Protein AF-A0A2W5DEP8-F1 (afdb_monomer)

Solvent-accessible surface area (backbone atoms only — not comparable to full-atom values): 8558 Å² total; per-residue (Å²): 130,89,55,65,70,59,55,52,52,52,49,51,56,48,50,55,53,56,70,47,44,62,58,52,50,53,51,51,52,51,54,52,49,52,53,52,49,53,52,49,51,51,51,52,54,52,50,54,52,50,49,52,52,50,50,52,53,47,48,67,69,66,50,70,84,69,75,66,82,66,76,72,67,74,91,69,75,74,90,50,30,68,60,49,51,51,44,38,60,70,50,71,48,54,51,48,58,49,10,53,69,43,75,49,48,28,69,53,44,52,42,26,51,73,63,46,80,77,60,74,89,42,50,64,40,49,57,52,58,70,71,55,50,51,69,57,50,50,54,50,43,48,54,54,53,61,76,73,107

Radius of gyration: 30.09 Å; Cα contacts (8 Å, |Δi|>4): 70; chains: 1; bounding box: 69×33×83 Å

Foldseek 3Di:
DDDVVVVVVVVVVVVVCVVCVVVVVVVVVVVVVVVVVVVVVVVVVVVVVVVVVVVVVVCVVPVPPPPPPDDPPLVPQDDDLVLLVVLCVQLVHQLQLLQLQLVHGSVVNVVSNVPDDDDPSSSVSSVVSSPDHNVRSVVSSVVSVVVVD

Structure (mmCIF, N/CA/C/O backbone):
data_AF-A0A2W5DEP8-F1
#
_entry.id   AF-A0A2W5DEP8-F1
#
loop_
_atom_site.group_PDB
_atom_site.id
_atom_site.type_symbol
_atom_site.label_atom_id
_atom_site.label_alt_id
_atom_site.label_comp_id
_atom_site.label_asym_id
_atom_site.label_entity_id
_atom_site.label_seq_id
_atom_site.pdbx_PDB_ins_code
_atom_site.Cartn_x
_atom_site.Cartn_y
_atom_site.Cartn_z
_atom_site.occupancy
_atom_site.B_iso_or_equiv
_atom_site.auth_seq_id
_atom_site.auth_comp_id
_atom_site.auth_asym_id
_atom_site.auth_atom_id
_atom_site.pdbx_PDB_model_num
ATOM 1 N N . MET A 1 1 ? -47.969 2.157 47.295 1.00 55.19 1 MET A N 1
ATOM 2 C CA . MET A 1 1 ? -47.282 0.934 47.767 1.00 55.19 1 MET A CA 1
ATOM 3 C C . MET A 1 1 ? -46.241 0.542 46.732 1.00 55.19 1 MET A C 1
ATOM 5 O O . MET A 1 1 ? -46.573 0.533 45.552 1.00 55.19 1 MET A O 1
ATOM 9 N N . ALA A 1 2 ? -44.986 0.326 47.132 1.00 63.91 2 ALA A N 1
ATOM 10 C CA . ALA A 1 2 ? -43.922 -0.035 46.195 1.00 63.91 2 ALA A CA 1
ATOM 11 C C . ALA A 1 2 ? -44.242 -1.390 45.543 1.00 63.91 2 ALA A C 1
ATOM 13 O O . ALA A 1 2 ? -44.465 -2.380 46.235 1.00 63.91 2 ALA A O 1
ATOM 14 N N . ASN A 1 3 ? -44.309 -1.420 44.213 1.00 87.69 3 ASN A N 1
ATOM 15 C CA . ASN A 1 3 ? -44.611 -2.630 43.461 1.00 87.69 3 ASN A CA 1
ATOM 16 C C . ASN A 1 3 ? -43.336 -3.498 43.406 1.00 87.69 3 ASN A C 1
ATOM 18 O O . ASN A 1 3 ? -42.296 -3.073 42.892 1.00 87.69 3 ASN A O 1
ATOM 22 N N . LEU A 1 4 ? -43.389 -4.698 43.988 1.00 90.00 4 LEU A N 1
ATOM 23 C CA . LEU A 1 4 ? -42.239 -5.600 44.137 1.00 90.00 4 LEU A CA 1
ATOM 24 C C . LEU A 1 4 ? -41.556 -5.885 42.788 1.00 90.00 4 LEU A C 1
ATOM 26 O O . LEU A 1 4 ? -40.331 -5.898 42.692 1.00 90.00 4 LEU A O 1
ATOM 30 N N . ALA A 1 5 ? -42.350 -6.018 41.722 1.00 91.38 5 ALA A N 1
ATOM 31 C CA . ALA A 1 5 ? -41.849 -6.246 40.372 1.00 91.38 5 ALA A CA 1
ATOM 32 C C . ALA A 1 5 ? -40.971 -5.088 39.866 1.00 91.38 5 ALA A C 1
ATOM 34 O O . ALA A 1 5 ? -39.964 -5.321 39.198 1.00 91.38 5 ALA A O 1
ATOM 35 N N . THR A 1 6 ? -41.317 -3.837 40.190 1.00 93.19 6 THR A N 1
ATOM 36 C CA . THR A 1 6 ? -40.486 -2.672 39.838 1.00 93.19 6 THR A CA 1
ATOM 37 C C . THR A 1 6 ? -39.190 -2.619 40.638 1.00 93.19 6 THR A C 1
ATOM 39 O O . THR A 1 6 ? -38.143 -2.353 40.051 1.00 93.19 6 THR A O 1
ATOM 42 N N . ALA A 1 7 ? -39.228 -2.933 41.937 1.00 92.69 7 ALA A N 1
ATOM 43 C CA . ALA A 1 7 ? -38.023 -2.979 42.763 1.00 92.69 7 ALA A CA 1
ATOM 44 C C . ALA A 1 7 ? -37.049 -4.057 42.256 1.00 92.69 7 ALA A C 1
ATOM 46 O O . ALA A 1 7 ? -35.873 -3.777 42.029 1.00 92.69 7 ALA A O 1
ATOM 47 N N . LEU A 1 8 ? -37.555 -5.253 41.948 1.00 95.06 8 LEU A N 1
ATOM 48 C CA . LEU A 1 8 ? -36.739 -6.368 41.469 1.00 95.06 8 LEU A CA 1
ATOM 49 C C . LEU A 1 8 ? -36.115 -6.082 40.091 1.00 95.06 8 LEU A C 1
ATOM 51 O O . LEU A 1 8 ? -34.921 -6.296 39.894 1.00 95.06 8 LEU A O 1
ATOM 55 N N . LYS A 1 9 ? -36.879 -5.496 39.156 1.00 95.69 9 LYS A N 1
ATOM 56 C CA . LYS A 1 9 ? -36.348 -5.033 37.859 1.00 95.69 9 LYS A CA 1
ATOM 57 C C . LYS A 1 9 ? -35.270 -3.957 38.020 1.00 95.69 9 LYS A C 1
ATOM 59 O O . LYS A 1 9 ? -34.264 -4.001 37.313 1.00 95.69 9 LYS A O 1
ATOM 64 N N . SER A 1 10 ? -35.461 -3.003 38.936 1.00 95.56 10 SER A N 1
ATOM 65 C CA . SER A 1 10 ? -34.458 -1.961 39.193 1.00 95.56 10 SER A CA 1
ATOM 66 C C . SER A 1 10 ? -33.156 -2.535 39.745 1.00 95.56 10 SER A C 1
ATOM 68 O O . SER A 1 10 ? -32.078 -2.089 39.350 1.00 95.56 10 SER A O 1
ATOM 70 N N . GLU A 1 11 ? -33.253 -3.570 40.578 1.00 95.94 11 GLU A N 1
ATOM 71 C CA . GLU A 1 11 ? -32.104 -4.216 41.194 1.00 95.94 11 GLU A CA 1
ATOM 72 C C . GLU A 1 11 ? -31.333 -5.081 40.1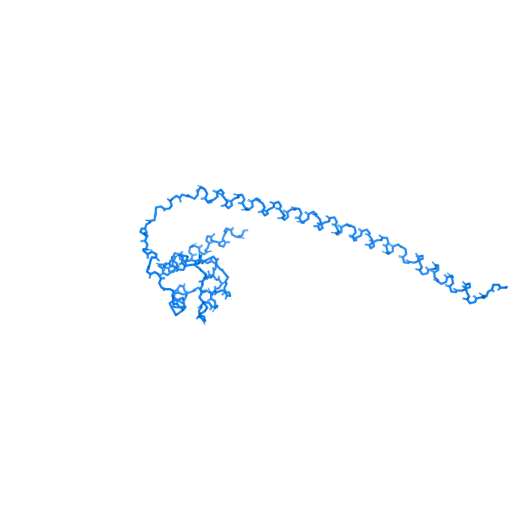91 1.00 95.94 11 GLU A C 1
ATOM 74 O O . GLU A 1 11 ? -30.112 -4.960 40.090 1.00 95.94 11 GLU A O 1
ATOM 79 N N . ILE A 1 12 ? -32.036 -5.836 39.338 1.00 96.12 12 ILE A N 1
ATOM 80 C CA . ILE A 1 12 ? -31.431 -6.545 38.197 1.00 96.12 12 ILE A CA 1
ATOM 81 C C . ILE A 1 12 ? -30.680 -5.559 37.292 1.00 96.12 12 ILE A C 1
ATOM 83 O O . ILE A 1 12 ? -29.522 -5.787 36.944 1.00 96.12 12 ILE A O 1
ATOM 87 N N . ALA A 1 13 ? -31.296 -4.422 36.950 1.00 95.75 13 ALA A N 1
ATOM 88 C CA . ALA A 1 13 ? -30.654 -3.401 36.125 1.00 95.75 13 ALA A CA 1
ATOM 89 C C . ALA A 1 13 ? -29.458 -2.730 36.824 1.00 95.75 13 ALA A C 1
ATOM 91 O O . ALA A 1 13 ? -28.530 -2.259 36.162 1.00 95.75 13 ALA A O 1
ATOM 92 N N . ARG A 1 14 ? -29.471 -2.628 38.157 1.00 96.88 14 ARG A N 1
ATOM 93 C CA . ARG A 1 14 ? -28.350 -2.099 38.943 1.00 96.88 14 ARG A CA 1
ATOM 94 C C . ARG A 1 14 ? -27.171 -3.069 38.928 1.00 96.88 14 ARG A C 1
ATOM 96 O O . ARG A 1 14 ? -26.058 -2.630 38.648 1.00 96.88 14 ARG A O 1
ATOM 103 N N . ILE A 1 15 ? -27.421 -4.354 39.176 1.00 96.25 15 ILE A N 1
ATOM 104 C CA . ILE A 1 15 ? -26.398 -5.408 39.164 1.00 96.25 15 ILE A CA 1
ATOM 105 C C . ILE A 1 15 ? -25.809 -5.547 37.760 1.00 96.25 15 ILE A C 1
ATOM 107 O O . ILE A 1 15 ? -24.602 -5.417 37.609 1.00 96.25 15 ILE A O 1
ATOM 111 N N . ALA A 1 16 ? -26.638 -5.653 36.716 1.00 95.56 16 ALA A N 1
ATOM 112 C CA . ALA A 1 16 ? -26.157 -5.738 35.335 1.00 95.56 16 ALA A CA 1
ATOM 113 C C . ALA A 1 16 ? -25.259 -4.547 34.947 1.00 95.56 16 ALA A C 1
ATOM 115 O O . ALA A 1 16 ? -24.212 -4.719 34.329 1.00 95.56 16 ALA A O 1
ATOM 116 N N . ARG A 1 17 ? -25.620 -3.321 35.356 1.00 95.12 17 ARG A N 1
ATOM 117 C CA . ARG A 1 17 ? -24.775 -2.134 35.131 1.00 95.12 17 ARG A CA 1
ATOM 118 C C . ARG A 1 17 ? -23.481 -2.150 35.942 1.00 95.12 17 ARG A C 1
ATOM 120 O O . ARG A 1 17 ? -22.514 -1.528 35.510 1.00 95.12 17 ARG A O 1
ATOM 127 N N . LYS A 1 18 ? -23.480 -2.782 37.117 1.00 95.75 18 LYS A N 1
ATOM 128 C CA . LYS A 1 18 ? -22.297 -2.910 37.970 1.00 95.75 18 LYS A CA 1
ATOM 129 C C . LYS A 1 18 ? -21.304 -3.898 37.360 1.00 95.75 18 LYS A C 1
ATOM 131 O O . LYS A 1 18 ? -20.154 -3.517 37.196 1.00 95.75 18 LYS A O 1
ATOM 136 N N . GLU A 1 19 ? -21.768 -5.079 36.958 1.00 93.88 19 GLU A N 1
ATOM 137 C CA . GLU A 1 19 ? -20.928 -6.112 36.335 1.00 93.88 19 GLU A CA 1
ATOM 138 C C . GLU A 1 19 ? -20.287 -5.611 35.031 1.00 93.88 19 GLU A C 1
ATOM 140 O O . GLU A 1 19 ? -19.090 -5.758 34.817 1.00 93.88 19 GLU A O 1
ATOM 145 N N . LEU A 1 20 ? -21.050 -4.906 34.188 1.00 96.00 20 LEU A N 1
ATOM 146 C CA . LEU A 1 20 ? -20.542 -4.414 32.902 1.00 96.00 20 LEU A CA 1
ATOM 147 C C . LEU A 1 20 ? -19.635 -3.174 33.019 1.00 96.00 20 LEU A C 1
ATOM 149 O O . LEU A 1 20 ? -19.039 -2.751 32.026 1.00 96.00 20 LEU A O 1
ATOM 153 N N . ARG A 1 21 ? -19.551 -2.525 34.189 1.00 95.94 21 ARG A N 1
ATOM 154 C CA . ARG A 1 21 ? -18.882 -1.219 34.326 1.00 95.94 21 ARG A CA 1
ATOM 155 C C . ARG A 1 21 ? -17.396 -1.297 33.977 1.00 95.94 21 ARG A C 1
ATOM 157 O O . ARG A 1 21 ? -16.920 -0.439 33.228 1.00 95.94 21 ARG A O 1
ATOM 164 N N . ASP A 1 22 ? -16.699 -2.301 34.492 1.00 93.56 22 ASP A N 1
ATOM 165 C CA . ASP A 1 22 ? -15.251 -2.439 34.316 1.00 93.56 22 ASP A CA 1
ATOM 166 C C . ASP A 1 22 ? -14.907 -2.890 32.891 1.00 93.56 22 ASP A C 1
ATOM 168 O O . ASP A 1 22 ? -13.990 -2.344 32.269 1.00 93.56 22 ASP A O 1
ATOM 172 N N . GLU A 1 23 ? -15.716 -3.780 32.309 1.00 93.06 23 GLU A N 1
ATOM 173 C CA . GLU A 1 23 ? -15.599 -4.181 30.904 1.00 93.06 23 GLU A CA 1
ATOM 174 C C . GLU A 1 23 ? -15.803 -2.992 29.955 1.00 93.06 23 GLU A C 1
ATOM 176 O O . GLU A 1 23 ? -14.982 -2.752 29.067 1.00 93.06 23 GLU A O 1
ATOM 181 N N . PHE A 1 24 ? -16.841 -2.173 30.171 1.00 96.00 24 PHE A N 1
ATOM 182 C CA . PHE A 1 24 ? -17.058 -0.960 29.377 1.00 96.00 24 PHE A CA 1
ATOM 183 C C . PHE A 1 24 ? -15.955 0.081 29.577 1.00 96.00 24 PHE A C 1
ATOM 185 O O . PHE A 1 24 ? -15.630 0.807 28.634 1.00 96.00 24 PHE A O 1
ATOM 192 N N . ALA A 1 25 ? -15.388 0.197 30.780 1.00 95.56 25 ALA A N 1
ATOM 193 C CA . ALA A 1 25 ? -14.265 1.094 31.036 1.00 95.56 25 ALA A CA 1
ATOM 194 C C . ALA A 1 25 ? -13.013 0.648 30.263 1.00 95.56 25 ALA A C 1
ATOM 196 O O . ALA A 1 25 ? -12.389 1.468 29.583 1.00 95.56 25 ALA A O 1
ATOM 197 N N . SER A 1 26 ? -12.700 -0.651 30.294 1.00 95.81 26 SER A N 1
ATOM 198 C CA . SER A 1 26 ? -11.616 -1.254 29.513 1.00 95.81 26 SER A CA 1
ATOM 199 C C . SER A 1 26 ? -11.832 -1.058 28.009 1.00 95.81 26 SER A C 1
ATOM 201 O O . SER A 1 26 ? -10.961 -0.530 27.314 1.00 95.81 26 SER A O 1
ATOM 203 N N . LEU A 1 27 ? -13.037 -1.353 27.512 1.00 96.81 27 LEU A N 1
ATOM 204 C CA . LEU A 1 27 ? -13.387 -1.175 26.104 1.00 96.81 27 LEU A CA 1
ATOM 205 C C . LEU A 1 27 ? -13.253 0.287 25.663 1.00 96.81 27 LEU A C 1
ATOM 207 O O . LEU A 1 27 ? -12.677 0.566 24.612 1.00 96.81 27 LEU A O 1
ATOM 211 N N . ARG A 1 28 ? -13.738 1.240 26.470 1.00 96.88 28 ARG A N 1
ATOM 212 C CA . ARG A 1 28 ? -13.582 2.675 26.184 1.00 96.88 28 ARG A CA 1
ATOM 213 C C . ARG A 1 28 ? -12.115 3.073 26.103 1.00 96.88 28 ARG A C 1
ATOM 215 O O . ARG A 1 28 ? -11.757 3.780 25.164 1.00 96.88 28 ARG A O 1
ATOM 222 N N . LYS A 1 29 ? -11.276 2.597 27.029 1.00 96.75 29 LYS A N 1
ATOM 223 C CA . LYS A 1 29 ? -9.829 2.856 27.021 1.00 96.75 29 LYS A CA 1
ATOM 224 C C . LYS A 1 29 ? -9.188 2.347 25.728 1.00 96.75 29 LYS A C 1
ATOM 226 O O . LYS A 1 29 ? -8.489 3.108 25.056 1.00 96.75 29 LYS A O 1
ATOM 231 N N . THR A 1 30 ? -9.499 1.118 25.327 1.00 97.00 30 THR A N 1
ATOM 232 C CA . THR A 1 30 ? -9.020 0.522 24.072 1.00 97.00 30 THR A CA 1
ATOM 233 C C . THR A 1 30 ? -9.475 1.320 22.851 1.00 97.00 30 THR A C 1
ATOM 235 O O . THR A 1 30 ? -8.658 1.682 22.009 1.00 97.00 30 THR A O 1
ATOM 238 N N . VAL A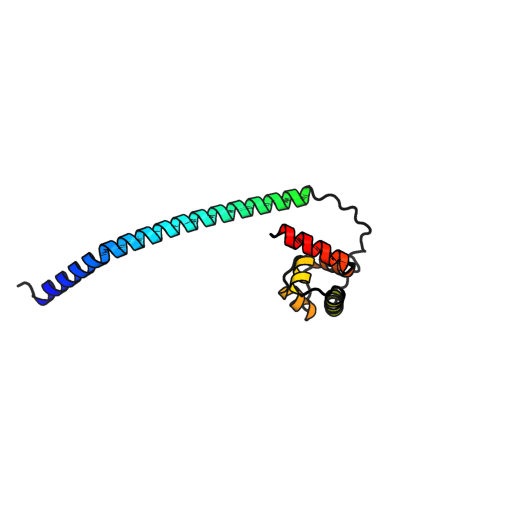 1 31 ? -10.755 1.703 22.783 1.00 97.69 31 VAL A N 1
ATOM 239 C CA . VAL A 1 31 ? -11.287 2.532 21.687 1.00 97.69 31 VAL A CA 1
ATOM 240 C C . VAL A 1 31 ? -10.598 3.895 21.626 1.00 97.69 31 VAL A C 1
ATOM 242 O O . VAL A 1 31 ? -10.282 4.371 20.534 1.00 97.69 31 VAL A O 1
ATOM 245 N N . THR A 1 32 ? -10.341 4.538 22.769 1.00 96.94 32 THR A N 1
ATOM 246 C CA . THR A 1 32 ? -9.600 5.807 22.790 1.00 96.94 32 THR A CA 1
ATOM 247 C C . THR A 1 32 ? -8.158 5.639 22.318 1.00 96.94 32 THR A C 1
ATOM 249 O O . THR A 1 32 ? -7.717 6.452 21.508 1.00 96.94 32 THR A O 1
ATOM 252 N N . GLY A 1 33 ? -7.474 4.562 22.721 1.00 97.44 33 GLY A N 1
ATOM 253 C CA . GLY A 1 33 ? -6.125 4.230 22.249 1.00 97.44 33 GLY A CA 1
ATOM 254 C C . GLY A 1 33 ? -6.082 3.987 20.739 1.00 97.44 33 GLY A C 1
ATOM 255 O O . GLY A 1 33 ? -5.318 4.620 20.018 1.00 97.44 33 GLY A O 1
ATOM 256 N N . HIS A 1 34 ? -7.006 3.184 20.211 1.00 97.31 34 HIS A N 1
ATOM 257 C CA . HIS A 1 34 ? -7.104 2.972 18.766 1.00 97.31 34 HIS A CA 1
ATOM 258 C C . HIS A 1 34 ? -7.375 4.268 18.000 1.00 97.31 34 HIS A C 1
ATOM 260 O O . HIS A 1 34 ? -6.802 4.489 16.936 1.00 97.31 34 HIS A O 1
ATOM 266 N N . ARG A 1 35 ? -8.216 5.167 18.528 1.00 97.31 35 ARG A N 1
ATOM 267 C CA . ARG A 1 35 ? -8.451 6.477 17.901 1.00 97.31 35 ARG A CA 1
ATOM 268 C C . ARG A 1 35 ? -7.181 7.327 17.860 1.00 97.31 35 ARG A C 1
ATOM 270 O O . ARG A 1 35 ? -6.940 7.972 16.838 1.00 97.31 35 ARG A O 1
ATOM 277 N N . THR A 1 36 ? -6.374 7.323 18.922 1.00 97.44 36 THR A N 1
ATOM 278 C CA . THR A 1 36 ? -5.092 8.043 18.937 1.00 97.44 36 THR A CA 1
ATOM 279 C C . THR A 1 36 ? -4.083 7.428 17.975 1.00 97.44 36 THR A C 1
ATOM 281 O O . THR A 1 36 ? -3.446 8.166 17.222 1.00 97.44 36 THR A O 1
ATOM 284 N N . ASP A 1 37 ? -4.008 6.100 17.911 1.00 97.00 37 ASP A N 1
ATOM 285 C CA . ASP A 1 37 ? -3.100 5.388 17.008 1.00 97.00 37 ASP A CA 1
ATOM 286 C C . ASP A 1 37 ? -3.475 5.632 15.546 1.00 97.00 37 ASP A C 1
ATOM 288 O O . ASP A 1 37 ? -2.627 5.990 14.734 1.00 97.00 37 ASP A O 1
ATOM 292 N N . ILE A 1 38 ? -4.767 5.557 15.210 1.00 97.88 38 ILE A N 1
ATOM 293 C CA . ILE A 1 38 ? -5.268 5.880 13.868 1.00 97.88 38 ILE A CA 1
ATOM 294 C C . ILE A 1 38 ? -4.919 7.324 13.494 1.00 97.88 38 ILE A C 1
ATOM 296 O O . ILE A 1 38 ? -4.539 7.591 12.353 1.00 97.88 38 ILE A O 1
ATOM 300 N N . ALA A 1 39 ? -5.049 8.273 14.424 1.00 97.94 39 ALA A N 1
ATOM 301 C CA . ALA A 1 39 ? -4.678 9.660 14.165 1.00 97.94 39 ALA A CA 1
ATOM 302 C C . ALA A 1 39 ? -3.167 9.810 13.921 1.00 97.94 39 ALA A C 1
ATOM 304 O O . ALA A 1 39 ? -2.775 10.521 12.994 1.00 97.94 39 ALA A O 1
ATOM 305 N N . LYS A 1 40 ? -2.330 9.119 14.704 1.00 97.81 40 LYS A N 1
ATOM 306 C CA . LYS A 1 40 ? -0.872 9.093 14.531 1.00 97.81 40 LYS A CA 1
ATOM 307 C C . LYS A 1 40 ? -0.481 8.503 13.174 1.00 97.81 40 LYS A C 1
ATOM 309 O O . LYS A 1 40 ? 0.187 9.181 12.399 1.00 97.81 40 LYS A O 1
ATOM 314 N N . LEU A 1 41 ? -1.002 7.324 12.836 1.00 97.06 41 LEU A N 1
ATOM 315 C CA . LEU A 1 41 ? -0.748 6.650 11.559 1.00 97.06 41 LEU A CA 1
ATOM 316 C C . LEU A 1 41 ? -1.182 7.500 10.363 1.00 97.06 41 LEU A C 1
ATOM 318 O O . LEU A 1 41 ? -0.465 7.597 9.371 1.00 97.06 41 LEU A O 1
ATOM 322 N N . LYS A 1 42 ? -2.338 8.170 10.449 1.00 97.81 42 LYS A N 1
ATOM 323 C CA . LYS A 1 42 ? -2.784 9.095 9.396 1.00 97.81 42 LYS A CA 1
ATOM 324 C C . LYS A 1 42 ? -1.808 10.258 9.213 1.00 97.81 42 LYS A C 1
ATOM 326 O O . LYS A 1 42 ? -1.518 10.608 8.072 1.00 97.81 42 LYS A O 1
ATOM 331 N N . ARG A 1 43 ? -1.290 10.841 10.301 1.00 97.50 43 ARG A N 1
ATOM 332 C CA . ARG A 1 43 ? -0.292 11.926 10.236 1.00 97.50 43 ARG A CA 1
ATOM 333 C C . ARG A 1 43 ? 1.018 11.442 9.613 1.00 97.50 43 ARG A C 1
ATOM 335 O O . ARG A 1 43 ? 1.497 12.075 8.675 1.00 97.50 43 ARG A O 1
ATOM 342 N N . GLU A 1 44 ? 1.542 10.307 10.064 1.00 96.62 44 GLU A N 1
ATOM 343 C CA . GLU A 1 44 ? 2.761 9.696 9.512 1.00 96.62 44 GLU A CA 1
ATOM 344 C C . GLU A 1 44 ? 2.605 9.382 8.020 1.00 96.62 44 GLU A C 1
ATOM 346 O O . GLU A 1 44 ? 3.449 9.763 7.213 1.00 96.62 44 GLU A O 1
ATOM 351 N N . LEU A 1 45 ? 1.470 8.803 7.619 1.00 97.69 45 LEU A N 1
ATOM 352 C CA . LEU A 1 45 ? 1.165 8.537 6.216 1.00 97.69 45 LEU A CA 1
ATOM 353 C C . LEU A 1 45 ? 1.122 9.825 5.383 1.00 97.69 45 LEU A C 1
ATOM 355 O O . LEU A 1 45 ? 1.599 9.848 4.247 1.00 97.69 45 LEU A O 1
ATOM 359 N N . THR A 1 46 ? 0.543 10.908 5.909 1.00 96.69 46 THR A N 1
ATOM 360 C CA . THR A 1 46 ? 0.538 12.194 5.196 1.00 96.69 46 THR A CA 1
ATOM 361 C C . THR A 1 46 ? 1.939 12.788 5.066 1.00 96.69 46 THR A C 1
ATOM 363 O O . THR A 1 46 ? 2.270 13.269 3.983 1.00 96.69 46 THR A O 1
ATOM 366 N N . ALA A 1 47 ? 2.770 12.702 6.109 1.00 95.81 47 ALA A N 1
ATOM 367 C CA . ALA A 1 47 ? 4.150 13.182 6.094 1.00 95.81 47 ALA A CA 1
ATOM 368 C C . ALA A 1 47 ? 5.005 12.396 5.087 1.00 95.81 47 ALA A C 1
ATOM 370 O O . ALA A 1 47 ? 5.585 12.991 4.180 1.00 95.81 47 ALA A O 1
ATOM 371 N N . ALA A 1 48 ? 4.964 11.061 5.137 1.00 94.94 48 ALA A N 1
ATOM 372 C CA . ALA A 1 48 ? 5.677 10.199 4.194 1.00 94.94 48 ALA A CA 1
ATOM 373 C C . ALA A 1 48 ? 5.254 10.460 2.736 1.00 94.94 48 ALA A C 1
ATOM 375 O O . ALA A 1 48 ? 6.081 10.537 1.829 1.00 94.94 48 ALA A O 1
ATOM 376 N N . ASN A 1 49 ? 3.957 10.671 2.484 1.00 94.38 49 ASN A N 1
ATOM 377 C CA . ASN A 1 49 ? 3.479 11.029 1.146 1.00 94.38 49 ASN A CA 1
ATOM 378 C C . ASN A 1 49 ? 3.988 12.400 0.672 1.00 94.38 49 ASN A C 1
ATOM 380 O O . ASN A 1 49 ? 4.214 12.588 -0.527 1.00 94.38 49 ASN A O 1
ATOM 384 N N . GLN A 1 50 ? 4.149 13.370 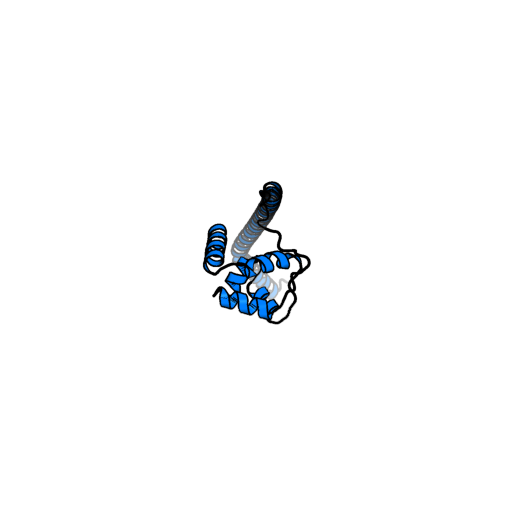1.574 1.00 95.19 50 GLN A N 1
ATOM 385 C CA . GLN A 1 50 ? 4.734 14.672 1.244 1.00 95.19 50 GLN A CA 1
ATOM 386 C C . GLN A 1 50 ? 6.225 14.545 0.923 1.00 95.19 50 GLN A C 1
ATOM 388 O O . GLN A 1 50 ? 6.670 15.095 -0.087 1.00 95.19 50 GLN A O 1
ATOM 393 N N . GLU A 1 51 ? 6.970 13.767 1.706 1.00 93.69 51 GLU A N 1
ATOM 394 C CA . GLU A 1 51 ? 8.379 13.462 1.443 1.00 93.69 51 GLU A CA 1
ATOM 395 C C . GLU A 1 51 ? 8.554 12.746 0.104 1.00 93.69 51 GLU A C 1
ATOM 397 O O . GLU A 1 51 ? 9.333 13.198 -0.731 1.00 93.69 51 GLU A O 1
ATOM 402 N N . LEU A 1 52 ? 7.745 11.724 -0.189 1.00 94.88 52 LEU A N 1
ATOM 403 C CA . LEU A 1 52 ? 7.747 11.054 -1.493 1.00 94.88 52 LEU A CA 1
ATOM 404 C C . LEU A 1 52 ? 7.471 12.024 -2.646 1.00 94.88 52 LEU A C 1
ATOM 406 O O . LEU A 1 52 ? 8.086 11.923 -3.707 1.00 94.88 52 LEU A O 1
ATOM 410 N N . ARG A 1 53 ? 6.550 12.980 -2.474 1.00 91.81 53 ARG A N 1
ATOM 411 C CA . ARG A 1 53 ? 6.301 14.020 -3.485 1.00 91.81 53 ARG A CA 1
ATOM 412 C C . ARG A 1 53 ? 7.505 14.940 -3.657 1.00 91.81 53 ARG A C 1
ATOM 414 O O . ARG A 1 53 ? 7.809 15.309 -4.790 1.00 91.81 53 ARG A O 1
ATOM 421 N N . ARG A 1 54 ? 8.173 15.315 -2.566 1.00 92.75 54 ARG A N 1
ATOM 422 C CA . ARG A 1 54 ? 9.384 16.139 -2.596 1.00 92.75 54 ARG A CA 1
ATOM 423 C C . ARG A 1 54 ? 10.526 15.405 -3.294 1.00 92.75 54 ARG A C 1
ATOM 425 O O . ARG A 1 54 ? 11.050 15.938 -4.267 1.00 92.75 54 ARG A O 1
ATOM 432 N N . LEU A 1 55 ? 10.808 14.168 -2.895 1.00 91.25 55 LEU A N 1
ATOM 433 C CA . LEU A 1 55 ? 11.819 13.310 -3.510 1.00 91.25 55 LEU A CA 1
ATOM 434 C C . LEU A 1 55 ? 11.537 13.095 -4.996 1.00 91.25 55 LEU A C 1
ATOM 436 O O . LEU A 1 55 ? 12.424 13.279 -5.815 1.00 91.25 55 LEU A O 1
ATOM 440 N N . ARG A 1 56 ? 10.287 12.820 -5.393 1.00 88.56 56 ARG A N 1
ATOM 441 C CA . ARG A 1 56 ? 9.921 12.723 -6.820 1.00 88.56 56 ARG A CA 1
ATOM 442 C C . ARG A 1 56 ? 10.218 14.006 -7.597 1.00 88.56 56 ARG A C 1
ATOM 444 O O . ARG A 1 56 ? 10.627 13.930 -8.750 1.00 88.56 56 ARG A O 1
ATOM 451 N N . ARG A 1 57 ? 10.014 15.180 -6.993 1.00 87.62 57 ARG A N 1
ATOM 452 C CA . ARG A 1 57 ? 10.336 16.477 -7.617 1.00 87.62 57 ARG A CA 1
ATOM 453 C C . ARG A 1 57 ? 11.835 16.755 -7.660 1.00 87.62 57 ARG A C 1
ATOM 455 O O . ARG A 1 57 ? 12.277 17.461 -8.557 1.00 87.62 57 ARG A O 1
ATOM 462 N N . GLU A 1 58 ? 12.591 16.286 -6.676 1.00 87.31 58 GLU A N 1
ATOM 463 C CA . GLU A 1 58 ? 14.053 16.392 -6.650 1.00 87.31 58 GLU A CA 1
ATOM 464 C C . GLU A 1 58 ? 14.673 15.437 -7.672 1.00 87.31 58 GLU A C 1
ATOM 466 O O . GLU A 1 58 ? 15.473 15.877 -8.483 1.00 87.31 58 GLU A O 1
ATOM 471 N N . VAL A 1 59 ? 14.202 14.190 -7.753 1.00 84.62 59 VAL A N 1
ATOM 472 C CA . VAL A 1 59 ? 14.570 13.235 -8.810 1.00 84.62 59 VAL A CA 1
ATOM 473 C C . VAL A 1 59 ? 14.208 13.774 -10.192 1.00 84.62 59 VAL A C 1
ATOM 475 O O . VAL A 1 59 ? 15.011 13.660 -11.101 1.00 84.62 59 VAL A O 1
ATOM 478 N N . ALA A 1 60 ? 13.045 14.405 -10.375 1.00 78.50 60 ALA A N 1
ATOM 479 C CA . ALA A 1 60 ? 12.697 15.011 -11.663 1.00 78.50 60 ALA A CA 1
ATOM 480 C C . ALA A 1 60 ? 13.582 16.219 -12.032 1.00 78.50 60 ALA A C 1
ATOM 482 O O . ALA A 1 60 ? 13.766 16.486 -13.214 1.00 78.50 60 ALA A O 1
ATOM 483 N N . ARG A 1 61 ? 14.113 16.953 -11.043 1.00 78.38 61 ARG A N 1
ATOM 484 C CA . ARG A 1 61 ? 15.003 18.110 -11.257 1.00 78.38 61 ARG A CA 1
ATOM 485 C C . ARG A 1 61 ? 16.469 17.720 -11.436 1.00 78.38 61 ARG A C 1
ATOM 487 O O . ARG A 1 61 ? 17.163 18.362 -12.210 1.00 78.38 61 ARG A O 1
ATOM 494 N N . ASN A 1 62 ? 16.909 16.681 -10.733 1.00 70.00 62 ASN A N 1
ATOM 495 C CA . ASN A 1 62 ? 18.282 16.175 -10.736 1.00 70.00 62 ASN A CA 1
ATOM 496 C C . ASN A 1 62 ? 18.438 14.925 -11.605 1.00 70.00 62 ASN A C 1
ATOM 498 O O . ASN A 1 62 ? 19.498 14.302 -11.587 1.00 70.00 62 ASN A O 1
ATOM 502 N N . ALA A 1 63 ? 17.391 14.528 -12.335 1.00 49.50 63 ALA A N 1
ATOM 503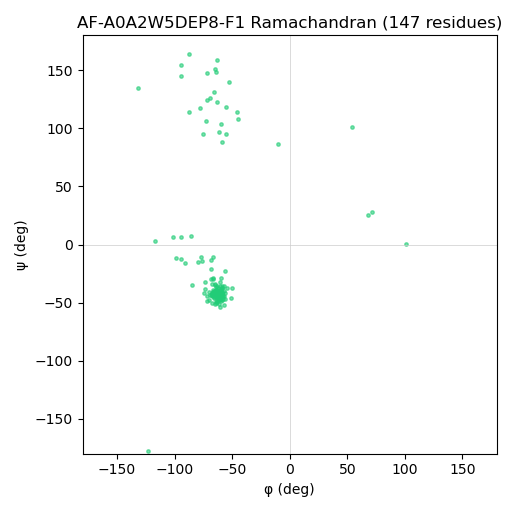 C CA . ALA A 1 63 ? 17.525 13.529 -13.374 1.00 49.50 63 ALA A CA 1
ATOM 504 C C . ALA A 1 63 ? 18.609 14.051 -14.321 1.00 49.50 63 ALA A C 1
ATOM 506 O O . ALA A 1 63 ? 18.426 15.141 -14.876 1.00 49.50 63 ALA A O 1
ATOM 507 N N . PRO A 1 64 ? 19.736 13.332 -14.491 1.00 43.59 64 PRO A N 1
ATOM 508 C CA . PRO A 1 64 ? 20.665 13.691 -15.542 1.00 43.59 64 PRO A CA 1
ATOM 509 C C . PRO A 1 64 ? 19.846 13.756 -16.828 1.00 43.59 64 PRO A C 1
ATOM 511 O O . PRO A 1 64 ? 18.952 12.925 -17.033 1.00 43.59 64 PRO A O 1
ATOM 514 N N . ALA A 1 65 ? 20.121 14.751 -17.674 1.00 45.88 65 ALA A N 1
ATOM 515 C CA . ALA A 1 65 ? 19.786 14.624 -19.077 1.00 45.88 65 ALA A CA 1
ATOM 516 C C . ALA A 1 65 ? 20.477 13.333 -19.509 1.00 45.88 65 ALA A C 1
ATOM 518 O O . ALA A 1 65 ? 21.688 13.299 -19.710 1.00 45.88 65 ALA A O 1
ATOM 519 N N . VAL A 1 66 ? 19.729 12.231 -19.494 1.00 43.78 66 VAL A N 1
ATOM 520 C CA . VAL A 1 66 ? 20.145 11.013 -20.151 1.00 43.78 66 VAL A CA 1
ATOM 521 C C . VAL A 1 66 ? 20.282 11.498 -21.573 1.00 43.78 66 VAL A C 1
ATOM 523 O O . VAL A 1 66 ? 19.265 11.797 -22.202 1.00 43.78 66 VAL A O 1
ATOM 526 N N . GLU A 1 67 ? 21.523 11.704 -22.016 1.00 38.69 67 GLU A N 1
ATOM 527 C CA . GLU A 1 67 ? 21.824 11.805 -23.427 1.00 38.69 67 GLU A CA 1
ATOM 528 C C . GLU A 1 67 ? 21.048 10.662 -24.051 1.00 38.69 67 GLU A C 1
ATOM 530 O O . GLU A 1 67 ? 21.290 9.482 -23.773 1.00 38.69 67 GLU A O 1
ATOM 535 N N . ALA A 1 68 ? 19.987 11.038 -24.757 1.00 41.66 68 ALA A N 1
ATOM 536 C CA . ALA A 1 68 ? 19.173 10.112 -25.483 1.00 41.66 68 ALA A CA 1
ATOM 537 C C . ALA A 1 68 ? 20.130 9.513 -26.504 1.00 41.66 68 ALA A C 1
ATOM 539 O O . ALA A 1 68 ? 20.411 10.118 -27.535 1.00 41.66 68 ALA A O 1
ATOM 540 N N . ALA A 1 69 ? 20.682 8.346 -26.182 1.00 41.38 69 ALA A N 1
ATOM 541 C CA . ALA A 1 69 ? 21.297 7.468 -27.150 1.00 41.38 69 ALA A CA 1
ATOM 542 C C . ALA A 1 69 ? 20.195 7.135 -28.163 1.00 41.38 69 ALA A C 1
ATOM 544 O O . ALA A 1 69 ? 19.413 6.208 -27.961 1.00 41.38 69 ALA A O 1
ATOM 545 N N . GLY A 1 70 ? 20.089 7.994 -29.180 1.00 40.09 70 GLY A N 1
ATOM 546 C CA . GLY A 1 70 ? 19.078 8.014 -30.225 1.00 40.09 70 GLY A CA 1
ATOM 547 C C . GLY A 1 70 ? 17.648 8.041 -29.696 1.00 40.09 70 GLY A C 1
ATOM 548 O O . GLY A 1 70 ? 17.088 6.991 -29.385 1.00 40.09 70 GLY A O 1
ATOM 549 N N . GLU A 1 71 ? 17.004 9.209 -29.700 1.00 38.03 71 GLU A N 1
ATOM 550 C CA . GLU A 1 71 ? 15.542 9.271 -29.779 1.00 38.03 71 GLU A CA 1
ATOM 551 C C . GLU A 1 71 ? 15.065 8.311 -30.885 1.00 38.03 71 GLU A C 1
ATOM 553 O O . GLU A 1 71 ? 15.345 8.536 -32.065 1.00 38.03 71 GLU A O 1
ATOM 558 N N . PRO A 1 72 ? 14.340 7.219 -30.577 1.00 45.59 72 PRO A N 1
ATOM 559 C CA . PRO A 1 72 ? 13.472 6.669 -31.587 1.00 45.59 72 PRO A CA 1
ATOM 560 C C . PRO A 1 72 ? 12.318 7.639 -31.709 1.00 45.59 72 PRO A C 1
ATOM 562 O O . PRO A 1 72 ? 11.477 7.681 -30.816 1.00 45.59 72 PRO A O 1
ATOM 565 N N . ASP A 1 73 ? 12.323 8.395 -32.798 1.00 43.88 73 ASP A N 1
ATOM 566 C CA . ASP A 1 73 ? 11.188 9.067 -33.420 1.00 43.88 73 ASP A CA 1
ATOM 567 C C . ASP A 1 73 ? 9.836 8.619 -32.816 1.00 43.88 73 ASP A C 1
ATOM 569 O O . ASP A 1 73 ? 9.189 7.663 -33.265 1.00 43.88 73 ASP A O 1
ATOM 573 N N . ALA A 1 74 ? 9.435 9.278 -31.721 1.00 48.59 74 ALA A N 1
ATOM 574 C CA . ALA A 1 74 ? 8.243 8.919 -30.951 1.00 48.59 74 ALA A CA 1
ATOM 575 C C . ALA A 1 74 ? 6.962 9.150 -31.772 1.00 48.59 74 ALA A C 1
ATOM 577 O O . ALA A 1 74 ? 5.890 8.666 -31.409 1.00 48.59 74 ALA A O 1
ATOM 578 N N . SER A 1 75 ? 7.090 9.818 -32.925 1.00 48.44 75 SER A N 1
ATOM 579 C CA . SER A 1 75 ? 6.029 10.039 -33.903 1.00 48.44 75 SER A CA 1
ATOM 580 C C . SER A 1 75 ? 5.577 8.761 -34.633 1.00 48.44 75 SER A C 1
ATOM 582 O O . SER A 1 75 ? 4.503 8.753 -35.235 1.00 48.44 75 SER A O 1
ATOM 584 N N . LYS A 1 76 ? 6.326 7.645 -34.549 1.00 55.19 76 LYS A N 1
ATOM 585 C CA . LYS A 1 76 ? 6.027 6.398 -35.293 1.00 55.19 76 LYS A CA 1
ATOM 586 C C . LYS A 1 76 ? 5.709 5.177 -34.430 1.00 55.19 76 LYS A C 1
ATOM 588 O O . LYS A 1 76 ? 5.478 4.089 -34.966 1.00 55.19 76 LYS A O 1
ATOM 593 N N . PHE A 1 77 ? 5.664 5.309 -33.105 1.00 63.72 77 PHE A N 1
ATOM 594 C CA . PHE A 1 77 ? 5.404 4.162 -32.237 1.00 63.72 77 PHE A CA 1
ATOM 595 C C . PHE A 1 77 ? 3.923 3.751 -32.243 1.00 63.72 77 PHE A C 1
ATOM 597 O O . PHE A 1 77 ? 3.096 4.276 -31.497 1.00 63.72 77 PHE A O 1
ATOM 604 N N . ARG A 1 78 ? 3.574 2.776 -33.088 1.00 76.31 78 ARG A N 1
ATOM 605 C CA . ARG A 1 78 ? 2.242 2.159 -33.098 1.00 76.31 78 ARG A CA 1
ATOM 606 C C . ARG A 1 78 ? 2.192 0.994 -32.113 1.00 76.31 78 ARG A C 1
ATOM 608 O O . ARG A 1 78 ? 2.843 -0.031 -32.307 1.00 76.31 78 ARG A O 1
ATOM 615 N N . TYR A 1 79 ? 1.390 1.160 -31.065 1.00 84.69 79 TYR A N 1
ATOM 616 C CA . TYR A 1 79 ? 1.080 0.090 -30.124 1.00 84.69 79 TYR A CA 1
ATOM 617 C C . TYR A 1 79 ? 0.268 -1.025 -30.805 1.00 84.69 79 TYR A C 1
ATOM 619 O O . TYR A 1 79 ? -0.748 -0.745 -31.440 1.00 84.69 79 TYR A O 1
ATOM 627 N N . SER A 1 80 ? 0.696 -2.276 -30.625 1.00 88.62 80 SER A N 1
ATOM 628 C CA . SER A 1 80 ? -0.044 -3.486 -30.999 1.00 88.62 80 SER A CA 1
ATOM 629 C C . SER A 1 80 ? -0.036 -4.466 -29.825 1.00 88.62 80 SER A C 1
ATOM 631 O O . SER A 1 80 ? 1.011 -4.692 -29.209 1.00 88.62 80 SER A O 1
ATOM 633 N N . ALA A 1 81 ? -1.202 -5.040 -29.526 1.00 90.31 81 ALA A N 1
ATOM 634 C CA . ALA A 1 81 ? -1.377 -6.027 -28.464 1.00 90.31 81 ALA A CA 1
ATOM 635 C C . ALA A 1 81 ? -0.591 -7.319 -28.745 1.00 90.31 81 ALA A C 1
ATOM 637 O O . ALA A 1 81 ? 0.063 -7.854 -27.852 1.00 90.31 81 ALA A O 1
ATOM 638 N N . GLU A 1 82 ? -0.557 -7.761 -30.002 1.00 90.19 82 GLU A N 1
ATOM 639 C CA . GLU A 1 82 ? 0.207 -8.941 -30.427 1.00 90.19 82 GLU A CA 1
ATOM 640 C C . GLU A 1 82 ? 1.709 -8.733 -30.235 1.00 90.19 82 GLU A C 1
ATOM 642 O O . GLU A 1 82 ? 2.411 -9.592 -29.701 1.00 90.19 82 GLU A O 1
ATOM 647 N N . ARG A 1 83 ? 2.206 -7.542 -30.596 1.00 90.62 83 ARG A N 1
ATOM 648 C CA . ARG A 1 83 ? 3.614 -7.179 -30.397 1.00 90.62 83 ARG A CA 1
ATOM 649 C C . ARG A 1 83 ? 3.982 -7.161 -28.913 1.00 90.62 83 ARG A C 1
ATOM 651 O O . ARG A 1 83 ? 5.094 -7.553 -28.561 1.00 90.62 83 ARG A O 1
ATOM 658 N N . LEU A 1 84 ? 3.055 -6.732 -28.052 1.00 92.50 84 LEU A N 1
ATOM 659 C CA . LEU A 1 84 ? 3.225 -6.773 -26.600 1.00 92.50 84 LEU A CA 1
ATOM 660 C C . LEU A 1 84 ? 3.424 -8.203 -26.097 1.00 92.50 84 LEU A C 1
ATOM 662 O O . LEU A 1 84 ? 4.443 -8.486 -25.463 1.00 92.50 84 LEU A O 1
ATOM 666 N N . ALA A 1 85 ? 2.498 -9.096 -26.447 1.00 91.56 85 ALA A N 1
ATOM 667 C CA . ALA A 1 85 ? 2.551 -10.499 -26.053 1.00 91.56 85 ALA A CA 1
ATOM 668 C C . ALA A 1 85 ? 3.821 -11.191 -26.577 1.00 91.56 85 ALA A C 1
ATOM 670 O O . ALA A 1 85 ? 4.519 -11.872 -25.823 1.00 91.56 85 ALA A O 1
ATOM 671 N N . ALA A 1 86 ? 4.182 -10.946 -27.842 1.00 91.19 86 ALA A N 1
ATOM 672 C CA . ALA A 1 86 ? 5.390 -11.492 -28.453 1.00 91.19 86 ALA A CA 1
ATOM 673 C C . ALA A 1 86 ? 6.668 -11.004 -27.753 1.00 91.19 86 ALA A C 1
ATOM 675 O O . ALA A 1 86 ? 7.586 -11.787 -27.520 1.00 91.19 86 ALA A O 1
ATOM 676 N N . SER A 1 87 ? 6.735 -9.726 -27.369 1.00 92.50 87 SER A N 1
ATOM 677 C CA . SER A 1 87 ? 7.883 -9.202 -26.624 1.00 92.50 87 SER A CA 1
ATOM 678 C C . SER A 1 87 ? 7.986 -9.790 -25.229 1.00 92.50 87 SER A C 1
ATOM 680 O O . SER A 1 87 ? 9.081 -10.143 -24.797 1.00 92.50 87 SER A O 1
ATOM 682 N N . ARG A 1 88 ? 6.864 -9.921 -24.514 1.00 92.38 88 ARG A N 1
ATOM 683 C CA . ARG A 1 88 ? 6.867 -10.534 -23.185 1.00 92.38 88 ARG A CA 1
ATOM 684 C C . ARG A 1 88 ? 7.334 -11.987 -23.259 1.00 92.38 88 ARG A C 1
ATOM 686 O O . ARG A 1 88 ? 8.203 -12.380 -22.481 1.00 92.38 88 ARG A O 1
ATOM 693 N N . ALA A 1 89 ? 6.832 -12.745 -24.235 1.00 91.25 89 ALA A N 1
ATOM 694 C CA . ALA A 1 89 ? 7.278 -14.110 -24.505 1.00 91.25 89 ALA A CA 1
ATOM 695 C C . ALA A 1 89 ? 8.770 -14.159 -24.876 1.00 91.25 89 ALA A C 1
ATOM 697 O O . ALA A 1 89 ? 9.518 -14.964 -24.322 1.00 91.25 89 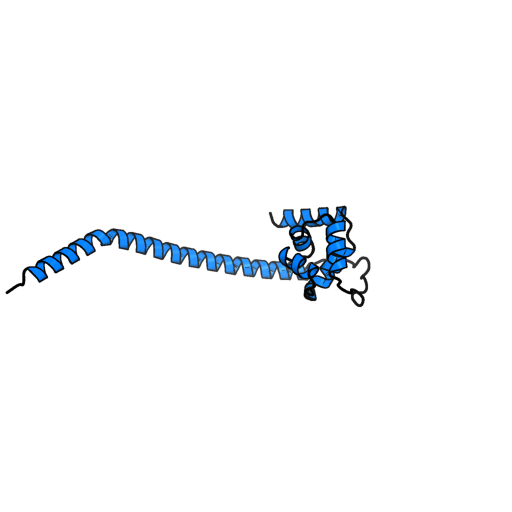ALA A O 1
ATOM 698 N N . LYS A 1 90 ? 9.236 -13.243 -25.737 1.00 91.88 90 LYS A N 1
ATOM 699 C CA . LYS A 1 90 ? 10.654 -13.112 -26.101 1.00 91.88 90 LYS A CA 1
ATOM 700 C C . LYS A 1 90 ? 11.531 -12.821 -24.890 1.00 91.88 90 LYS A C 1
ATOM 702 O O . LYS A 1 90 ? 12.639 -13.340 -24.833 1.00 91.88 90 LYS A O 1
ATOM 707 N N . LEU A 1 91 ? 11.081 -12.007 -23.941 1.00 89.50 91 LEU A N 1
ATOM 708 C CA . LEU A 1 91 ? 11.834 -11.716 -22.721 1.00 89.50 91 LEU A CA 1
ATOM 709 C C . LEU A 1 91 ? 11.718 -12.829 -21.668 1.00 89.50 91 LEU A C 1
ATOM 711 O O . LEU A 1 91 ? 12.540 -12.873 -20.759 1.00 89.50 91 LEU A O 1
ATOM 715 N N . GLY A 1 92 ? 10.756 -13.746 -21.807 1.00 90.00 92 GLY A N 1
ATOM 716 C CA . GLY A 1 92 ? 10.510 -14.823 -20.845 1.00 90.00 92 GLY A CA 1
ATOM 717 C C . GLY A 1 92 ? 9.989 -14.320 -19.497 1.00 90.00 92 GLY A C 1
ATOM 718 O O . GLY A 1 92 ? 10.206 -14.970 -18.481 1.00 90.00 92 GLY A O 1
ATOM 719 N N . LEU A 1 93 ? 9.346 -13.148 -19.475 1.00 91.19 93 LEU A N 1
ATOM 720 C CA . LEU A 1 93 ? 8.868 -12.512 -18.248 1.00 91.19 93 LEU A CA 1
ATOM 721 C C . LEU A 1 93 ? 7.400 -12.854 -17.971 1.00 91.19 93 LEU A C 1
ATOM 723 O O . LEU A 1 93 ? 6.567 -12.948 -18.885 1.00 91.19 93 LEU A O 1
ATOM 727 N N . SER A 1 94 ? 7.064 -12.981 -16.687 1.00 92.12 94 SER A N 1
ATOM 728 C CA . SER A 1 94 ? 5.670 -13.001 -16.246 1.00 92.12 94 SER A CA 1
ATOM 729 C C . SER A 1 94 ? 4.993 -11.662 -16.581 1.00 92.12 94 SER A C 1
ATOM 731 O O . SER A 1 94 ? 5.657 -10.644 -16.790 1.00 92.12 94 SER A O 1
ATOM 733 N N . ALA A 1 95 ? 3.659 -11.637 -16.652 1.00 91.81 95 ALA A N 1
ATOM 734 C CA . ALA A 1 95 ? 2.935 -10.379 -16.858 1.00 91.81 95 ALA A CA 1
ATOM 735 C C . ALA A 1 95 ? 3.202 -9.379 -15.721 1.00 91.81 95 ALA A C 1
ATOM 737 O O . ALA A 1 95 ? 3.251 -8.176 -15.964 1.00 91.81 95 ALA A O 1
ATOM 738 N N . GLU A 1 96 ? 3.415 -9.871 -14.500 1.00 91.62 96 GLU A N 1
ATOM 739 C CA . GLU A 1 96 ? 3.747 -9.057 -13.330 1.00 91.62 96 GLU A CA 1
ATOM 740 C C . GLU A 1 96 ? 5.124 -8.417 -13.462 1.00 91.62 96 GLU A C 1
ATOM 742 O O . GLU A 1 96 ? 5.237 -7.199 -13.355 1.00 91.62 96 GLU A O 1
ATOM 747 N N . ASP A 1 97 ? 6.146 -9.206 -13.791 1.00 91.19 97 ASP A N 1
ATOM 748 C CA . ASP A 1 97 ? 7.511 -8.714 -13.983 1.00 91.19 97 ASP A CA 1
ATOM 749 C C . ASP A 1 97 ? 7.615 -7.760 -15.173 1.00 91.19 97 ASP A C 1
ATOM 751 O O . ASP A 1 97 ? 8.275 -6.724 -15.100 1.00 91.19 97 ASP A O 1
ATOM 755 N N . TYR A 1 98 ? 6.921 -8.076 -16.268 1.00 92.50 98 TYR A N 1
ATOM 756 C CA . TYR A 1 98 ? 6.832 -7.180 -17.415 1.00 92.50 98 TYR A CA 1
ATOM 757 C C . TYR A 1 98 ? 6.104 -5.885 -17.044 1.00 92.50 98 TYR A C 1
ATOM 759 O O . TYR A 1 98 ? 6.507 -4.801 -17.461 1.00 92.50 98 TYR A O 1
ATOM 767 N N . GLY A 1 99 ? 5.055 -5.990 -16.224 1.00 91.81 99 GLY A N 1
ATOM 768 C CA . GLY A 1 99 ? 4.331 -4.859 -15.660 1.00 91.81 99 GLY A CA 1
ATOM 769 C C . GLY A 1 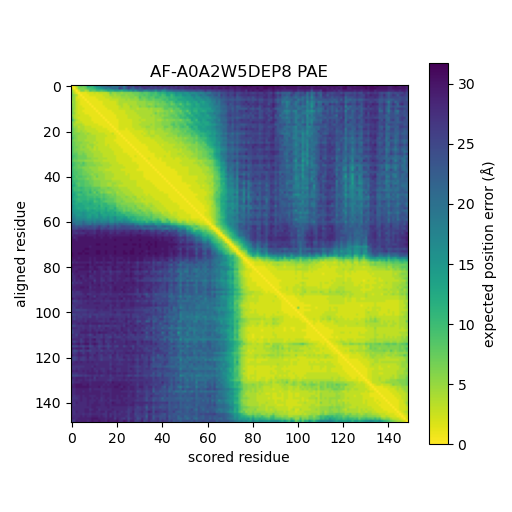99 ? 5.261 -3.950 -14.869 1.00 91.81 99 GLY A C 1
ATOM 770 O O . GLY A 1 99 ? 5.331 -2.761 -15.174 1.00 91.81 99 GLY A O 1
ATOM 771 N N . LEU A 1 100 ? 6.028 -4.515 -13.936 1.00 92.44 100 LEU A N 1
ATOM 772 C CA . LEU A 1 100 ? 7.022 -3.793 -13.142 1.00 92.44 100 LEU A CA 1
ATOM 773 C C . LEU A 1 100 ? 8.065 -3.101 -14.026 1.00 92.44 100 LEU A C 1
ATOM 775 O O . LEU A 1 100 ? 8.341 -1.920 -13.825 1.00 92.44 100 LEU A O 1
ATOM 779 N N . LEU A 1 101 ? 8.575 -3.794 -15.049 1.00 91.69 101 LEU A N 1
ATOM 780 C CA . LEU A 1 101 ? 9.561 -3.250 -15.988 1.00 91.69 101 LEU A CA 1
ATOM 781 C C . LEU A 1 101 ? 9.051 -2.002 -16.727 1.00 91.69 101 LEU A C 1
ATOM 783 O O . LEU A 1 101 ? 9.813 -1.066 -16.956 1.00 91.69 101 LEU A O 1
ATOM 787 N N . VAL A 1 102 ? 7.763 -1.968 -17.085 1.00 91.12 102 VAL A N 1
ATOM 788 C CA . VAL A 1 102 ? 7.140 -0.827 -17.784 1.00 91.12 102 VAL A CA 1
ATOM 789 C C . VAL A 1 102 ? 6.452 0.170 -16.840 1.00 91.12 102 VAL A C 1
ATOM 791 O O . VAL A 1 102 ? 5.782 1.095 -17.303 1.00 91.12 102 VAL A O 1
ATOM 794 N N . GLY A 1 103 ? 6.590 -0.006 -15.520 1.00 88.62 103 GLY A N 1
ATOM 795 C CA . GLY A 1 103 ? 5.988 0.862 -14.501 1.00 88.62 103 GLY A CA 1
ATOM 796 C C . GLY A 1 103 ? 4.463 0.730 -14.373 1.00 88.62 103 GLY A C 1
ATOM 797 O O . GLY A 1 103 ? 3.780 1.692 -14.017 1.00 88.62 103 GLY A O 1
ATOM 798 N N . SER A 1 104 ? 3.908 -0.437 -14.699 1.00 92.69 104 SER A N 1
ATOM 799 C CA . SER A 1 104 ? 2.483 -0.777 -14.596 1.00 92.69 104 SER A CA 1
ATOM 800 C C . SER A 1 104 ? 2.248 -2.023 -13.724 1.00 92.69 104 SER A C 1
ATOM 802 O O . SER A 1 104 ? 3.178 -2.586 -13.158 1.00 92.69 104 SER A O 1
ATOM 804 N N . SER A 1 105 ? 0.993 -2.460 -13.593 1.00 91.56 105 SER A N 1
ATOM 805 C CA . SER A 1 105 ? 0.651 -3.724 -12.927 1.00 91.56 105 SER A CA 1
ATOM 806 C C . SER A 1 105 ? 0.525 -4.874 -13.929 1.00 91.56 105 SER A C 1
ATOM 808 O O . SER A 1 105 ? 0.141 -4.650 -15.079 1.00 91.56 105 SER A O 1
ATOM 810 N N . GLY A 1 106 ? 0.731 -6.118 -13.483 1.00 90.31 106 GLY A N 1
ATOM 811 C CA . GLY A 1 106 ? 0.528 -7.299 -14.337 1.00 90.31 106 GLY A CA 1
ATOM 812 C C . GLY A 1 106 ? -0.883 -7.394 -14.927 1.00 90.31 106 GLY A C 1
ATOM 813 O O . GLY A 1 106 ? -1.053 -7.717 -16.100 1.00 90.31 106 GLY A O 1
ATOM 814 N N . LEU A 1 107 ? -1.905 -6.979 -14.170 1.00 93.00 107 LEU A N 1
ATOM 815 C CA . LEU A 1 107 ? -3.281 -6.879 -14.669 1.00 93.00 107 LEU A CA 1
ATOM 816 C C . LEU A 1 107 ? -3.416 -5.899 -15.847 1.00 93.00 107 LEU A C 1
ATOM 818 O O . LEU A 1 107 ? -4.217 -6.126 -16.753 1.00 93.00 107 LEU A O 1
ATOM 822 N N . SER A 1 108 ? -2.651 -4.804 -15.840 1.00 92.62 108 SER A N 1
ATOM 823 C CA . SER A 1 108 ? -2.651 -3.842 -16.946 1.00 92.62 108 SER A CA 1
ATOM 824 C C . SER A 1 108 ? -2.050 -4.468 -18.199 1.00 92.62 108 SER A C 1
ATOM 826 O O . SER A 1 108 ? -2.655 -4.360 -19.260 1.00 92.62 108 SER A O 1
ATOM 828 N N . VAL A 1 109 ? -0.937 -5.196 -18.060 1.00 92.88 109 VAL A N 1
ATOM 829 C CA . VAL A 1 109 ? -0.309 -5.939 -19.164 1.00 92.88 109 VAL A CA 1
ATOM 830 C C . VAL A 1 109 ? -1.287 -6.946 -19.767 1.00 92.88 109 VAL A C 1
ATOM 832 O O . VAL A 1 109 ? -1.486 -6.928 -20.976 1.00 92.88 109 VAL A O 1
ATOM 835 N N . TYR A 1 110 ? -1.997 -7.729 -18.949 1.00 93.56 110 TYR A N 1
ATOM 836 C CA . TYR A 1 110 ? -3.025 -8.650 -19.451 1.00 93.56 110 TYR A CA 1
ATOM 837 C C . TYR A 1 110 ? -4.156 -7.943 -20.205 1.00 93.56 110 TYR A C 1
ATOM 839 O O . TYR A 1 110 ? -4.602 -8.417 -21.249 1.00 93.56 110 TYR A O 1
ATOM 847 N N . LYS A 1 111 ? -4.640 -6.803 -19.698 1.00 93.19 111 LYS A N 1
ATOM 848 C CA . LYS A 1 111 ? -5.673 -6.015 -20.390 1.00 93.19 111 LYS A CA 1
ATOM 849 C C . LYS A 1 111 ? -5.169 -5.487 -21.731 1.00 93.19 111 LYS A C 1
ATOM 851 O O . LYS A 1 111 ? -5.919 -5.478 -22.702 1.00 93.19 111 LYS A O 1
ATOM 856 N N . TRP A 1 112 ? -3.910 -5.070 -21.780 1.00 94.56 112 TRP A N 1
ATOM 857 C CA . TRP A 1 112 ? -3.264 -4.575 -22.988 1.00 94.56 112 TRP A CA 1
ATOM 858 C C . TRP A 1 112 ? -3.075 -5.685 -24.024 1.00 94.56 112 TRP A C 1
ATOM 860 O O . TRP A 1 112 ? -3.456 -5.508 -25.176 1.00 94.56 112 TRP A O 1
ATOM 870 N N . GLU A 1 113 ? -2.615 -6.866 -23.606 1.00 91.88 113 GLU A N 1
ATOM 871 C CA . GLU A 1 113 ? -2.535 -8.060 -24.462 1.00 91.88 113 GLU A CA 1
ATOM 872 C C . GLU A 1 113 ? -3.909 -8.485 -25.010 1.00 91.88 113 GLU A C 1
ATOM 874 O O . GLU A 1 113 ? -3.994 -9.008 -26.115 1.00 91.88 113 GLU A O 1
ATOM 879 N N . ARG A 1 114 ? -5.000 -8.198 -24.286 1.00 90.75 114 ARG A N 1
ATOM 880 C CA . ARG A 1 114 ? -6.388 -8.434 -24.732 1.00 90.75 114 ARG A CA 1
ATOM 881 C C . ARG A 1 114 ? -6.993 -7.297 -25.569 1.00 90.75 114 ARG A C 1
ATOM 883 O O . ARG A 1 114 ? -8.184 -7.333 -25.860 1.00 90.75 114 ARG A O 1
ATOM 890 N N . GLY A 1 115 ? -6.206 -6.287 -25.947 1.00 85.12 115 GLY A N 1
ATOM 891 C CA . GLY A 1 115 ? -6.625 -5.228 -26.873 1.00 85.12 115 GLY A CA 1
ATOM 892 C C . GLY A 1 115 ? -7.022 -3.896 -26.230 1.00 85.12 115 GLY A C 1
ATOM 893 O O . GLY A 1 115 ? -7.346 -2.948 -26.946 1.00 85.12 115 GLY A O 1
ATOM 894 N N . VAL A 1 116 ? -6.958 -3.757 -24.900 1.00 89.75 116 VAL A N 1
ATOM 895 C CA . VAL A 1 116 ? -7.178 -2.453 -24.251 1.00 89.75 116 VAL A CA 1
ATOM 896 C C . VAL A 1 116 ? -5.986 -1.541 -24.521 1.00 89.75 116 VAL A C 1
ATOM 898 O O . VAL A 1 116 ? -4.853 -1.857 -24.168 1.00 89.75 116 VAL A O 1
ATOM 901 N N . LYS A 1 117 ? -6.225 -0.360 -25.092 1.00 87.12 117 LYS A N 1
ATOM 902 C CA . LYS A 1 117 ? -5.137 0.565 -25.422 1.00 87.12 117 LYS A CA 1
ATOM 903 C C . LYS A 1 117 ? -4.493 1.151 -24.150 1.00 87.12 117 LYS A C 1
ATOM 905 O O . LYS A 1 117 ? -5.205 1.724 -23.318 1.00 87.12 117 LYS A O 1
ATOM 910 N N . PRO A 1 118 ? -3.161 1.058 -23.976 1.00 88.94 118 PRO A N 1
ATOM 911 C CA . PRO A 1 118 ? -2.488 1.676 -22.843 1.00 88.94 118 PRO A CA 1
ATOM 912 C C . PRO A 1 118 ? -2.590 3.203 -22.895 1.00 88.94 118 PRO A C 1
ATOM 914 O O . PRO A 1 118 ? -2.643 3.813 -23.965 1.00 88.94 118 PRO A O 1
ATOM 917 N N . ARG A 1 119 ? -2.578 3.843 -21.722 1.00 87.62 119 ARG A N 1
ATOM 918 C CA . ARG A 1 119 ? -2.526 5.311 -21.631 1.00 87.62 119 ARG A CA 1
ATOM 919 C C . ARG A 1 119 ? -1.209 5.834 -22.213 1.00 87.62 119 ARG A C 1
ATOM 921 O O . ARG A 1 119 ? -0.175 5.194 -22.039 1.00 87.62 119 ARG A O 1
ATOM 928 N N . GLN A 1 120 ? -1.235 7.038 -22.790 1.00 84.81 120 GLN A N 1
ATOM 929 C CA . GLN A 1 120 ? -0.074 7.675 -23.437 1.00 84.81 120 GLN A CA 1
ATOM 930 C C . GLN A 1 120 ? 1.195 7.683 -22.571 1.00 84.81 120 GLN A C 1
ATOM 932 O O . GLN A 1 120 ? 2.279 7.399 -23.066 1.00 84.81 120 GLN A O 1
ATOM 937 N N . ARG A 1 121 ? 1.060 7.876 -21.252 1.00 86.31 121 ARG A N 1
ATOM 938 C CA . ARG A 1 121 ? 2.188 7.840 -20.302 1.00 86.31 121 ARG A CA 1
ATOM 939 C C . ARG A 1 121 ? 3.009 6.539 -20.311 1.00 86.31 121 ARG A C 1
ATOM 941 O O . ARG A 1 121 ? 4.150 6.557 -19.877 1.00 86.31 121 ARG A O 1
ATOM 948 N N . PHE A 1 122 ? 2.433 5.421 -20.761 1.00 88.38 122 PHE A N 1
ATOM 949 C CA . PHE A 1 122 ? 3.104 4.117 -20.816 1.00 88.38 122 PHE A CA 1
ATOM 950 C C . PHE A 1 122 ? 3.744 3.828 -22.181 1.00 88.38 122 PHE A C 1
ATOM 952 O O . PHE A 1 122 ? 4.528 2.890 -22.290 1.00 88.38 122 PHE A O 1
ATOM 959 N N . MET A 1 123 ? 3.440 4.615 -23.221 1.00 87.69 123 MET A N 1
ATOM 960 C CA . MET A 1 123 ? 3.975 4.400 -24.572 1.00 87.69 123 MET A CA 1
ATOM 961 C C . MET A 1 123 ? 5.511 4.450 -24.624 1.00 87.69 123 MET A C 1
ATOM 963 O O . MET A 1 123 ? 6.085 3.538 -25.219 1.00 87.69 123 MET A O 1
ATOM 967 N N . PRO A 1 124 ? 6.203 5.407 -23.967 1.00 86.38 124 PRO A N 1
ATOM 968 C CA . PRO A 1 124 ? 7.667 5.442 -23.984 1.00 86.38 124 PRO A CA 1
ATOM 969 C C . PRO A 1 124 ? 8.293 4.224 -23.294 1.00 86.38 124 PRO A C 1
ATOM 971 O O . PRO A 1 124 ? 9.236 3.630 -23.811 1.00 86.38 124 PRO A O 1
ATOM 974 N N . ALA A 1 125 ? 7.728 3.800 -22.158 1.00 87.25 125 ALA A N 1
ATOM 975 C CA . ALA A 1 125 ? 8.200 2.631 -21.418 1.00 87.25 125 ALA A CA 1
ATOM 976 C C . ALA A 1 125 ? 8.011 1.331 -22.219 1.00 87.25 125 ALA A C 1
ATOM 978 O O . ALA A 1 125 ? 8.899 0.482 -22.252 1.00 87.25 125 ALA A O 1
ATOM 979 N N . LEU A 1 126 ? 6.884 1.201 -22.927 1.00 89.62 126 LEU A N 1
ATOM 980 C CA . LEU A 1 126 ? 6.624 0.079 -23.831 1.00 89.62 126 LEU A CA 1
ATOM 981 C C . LEU A 1 126 ? 7.571 0.083 -25.039 1.00 89.62 126 LEU A C 1
ATOM 983 O O . LEU A 1 126 ? 8.078 -0.971 -25.419 1.00 89.62 126 LEU A O 1
ATOM 987 N N . ALA A 1 127 ? 7.847 1.252 -25.623 1.00 87.94 127 ALA A N 1
ATOM 988 C CA . ALA A 1 127 ? 8.798 1.387 -26.724 1.00 87.94 127 ALA A CA 1
ATOM 989 C C . ALA A 1 127 ? 10.221 0.989 -26.306 1.00 87.94 127 ALA A C 1
ATOM 991 O O . ALA A 1 127 ? 10.902 0.282 -27.051 1.00 87.94 127 ALA A O 1
ATOM 992 N N . ALA A 1 128 ? 10.645 1.386 -25.102 1.00 86.94 128 ALA A N 1
ATOM 993 C CA . ALA A 1 128 ? 11.918 0.971 -24.527 1.00 86.94 128 ALA A CA 1
ATOM 994 C C . ALA A 1 128 ? 11.956 -0.547 -24.291 1.00 86.94 128 ALA A C 1
ATOM 996 O O . ALA A 1 128 ? 12.887 -1.205 -24.747 1.00 86.94 128 ALA A O 1
ATOM 997 N N . ALA A 1 129 ? 10.918 -1.122 -23.672 1.00 88.31 129 ALA A N 1
ATOM 998 C CA . ALA A 1 129 ? 10.837 -2.561 -23.410 1.00 88.31 129 ALA A CA 1
ATOM 999 C C . ALA A 1 129 ? 10.919 -3.412 -24.691 1.00 88.31 129 ALA A C 1
ATOM 1001 O O . ALA A 1 129 ? 11.558 -4.461 -24.688 1.00 88.31 129 ALA A O 1
ATOM 1002 N N . PHE A 1 130 ? 10.357 -2.942 -25.812 1.00 87.69 130 PHE A N 1
ATOM 1003 C CA . PHE A 1 130 ? 10.447 -3.645 -27.098 1.00 87.69 130 PHE A CA 1
ATOM 1004 C C . PHE A 1 130 ? 11.841 -3.677 -27.723 1.00 87.69 130 PHE A C 1
ATOM 1006 O O . PHE A 1 130 ? 12.101 -4.523 -28.582 1.00 87.69 130 PHE A O 1
ATOM 1013 N N . LYS A 1 131 ? 12.722 -2.757 -27.331 1.00 86.50 131 LYS A N 1
ATOM 1014 C CA . LYS A 1 131 ? 14.107 -2.709 -27.805 1.00 86.50 131 LYS A CA 1
ATOM 1015 C C . LYS A 1 131 ? 15.067 -3.505 -26.918 1.00 86.50 131 LYS A C 1
ATOM 1017 O O . LYS A 1 131 ? 16.171 -3.804 -27.359 1.00 86.50 131 LYS A O 1
ATOM 1022 N N . MET A 1 132 ? 14.653 -3.862 -25.703 1.00 84.94 132 MET A N 1
ATOM 1023 C CA . MET A 1 132 ? 15.503 -4.560 -24.741 1.00 84.94 132 MET A CA 1
ATOM 1024 C C . MET A 1 132 ? 15.759 -6.018 -25.129 1.00 84.94 132 MET A C 1
ATOM 1026 O O . MET A 1 132 ? 14.904 -6.719 -25.678 1.00 84.94 132 MET A O 1
ATOM 1030 N N . GLY A 1 133 ? 16.948 -6.498 -24.770 1.00 88.25 133 GLY A N 1
ATOM 1031 C CA . GLY A 1 133 ? 17.270 -7.924 -24.745 1.00 88.25 133 GLY A CA 1
ATOM 1032 C C . GLY A 1 133 ? 16.914 -8.578 -23.404 1.00 88.25 133 GLY A C 1
ATOM 1033 O O . GLY A 1 133 ? 16.762 -7.900 -22.390 1.00 88.25 133 GLY A O 1
ATOM 1034 N N . LYS A 1 134 ? 16.859 -9.919 -23.370 1.00 89.88 134 LYS A N 1
ATOM 1035 C CA . LYS A 1 134 ? 16.595 -10.710 -22.145 1.00 89.88 134 LYS A CA 1
ATOM 1036 C C . LYS A 1 134 ? 17.500 -10.314 -20.969 1.00 89.88 134 LYS A C 1
ATOM 1038 O O . LYS A 1 134 ? 17.020 -10.132 -19.856 1.00 89.88 134 LYS A O 1
ATOM 1043 N N . ARG A 1 135 ? 18.806 -10.160 -21.226 1.00 86.25 135 ARG A N 1
ATOM 1044 C CA . ARG A 1 135 ? 19.815 -9.837 -20.201 1.00 86.25 135 ARG A CA 1
ATOM 1045 C C . ARG A 1 135 ? 19.607 -8.445 -19.605 1.00 86.25 135 ARG A C 1
ATOM 1047 O O . ARG A 1 135 ? 19.683 -8.282 -18.393 1.00 86.25 135 ARG A O 1
ATOM 1054 N N . GLU A 1 136 ? 19.312 -7.464 -20.452 1.00 87.50 136 GLU A N 1
ATOM 1055 C CA . GLU A 1 136 ? 19.048 -6.092 -20.018 1.00 87.50 136 GLU A CA 1
ATOM 1056 C C . GLU A 1 136 ? 17.742 -6.004 -19.220 1.00 87.50 136 GLU A C 1
ATOM 1058 O O . GLU A 1 136 ? 17.707 -5.391 -18.155 1.00 87.50 136 GLU A O 1
ATOM 1063 N N . ALA A 1 137 ? 16.688 -6.677 -19.690 1.00 89.06 137 ALA A N 1
ATOM 1064 C CA . ALA A 1 137 ? 15.409 -6.72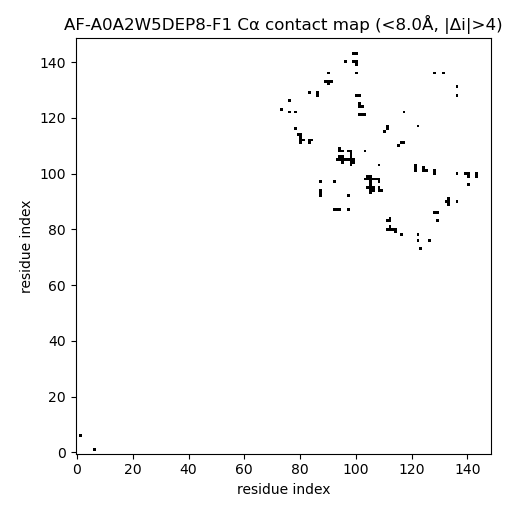4 -18.993 1.00 89.06 137 ALA A CA 1
ATOM 1065 C C . ALA A 1 137 ? 15.538 -7.363 -17.599 1.00 89.06 137 ALA A C 1
ATOM 1067 O O . ALA A 1 137 ? 14.996 -6.829 -16.632 1.00 89.06 137 ALA A O 1
ATOM 1068 N N . ALA A 1 138 ? 16.300 -8.455 -17.474 1.00 88.88 138 ALA A N 1
ATOM 1069 C CA . ALA A 1 138 ? 16.557 -9.107 -16.192 1.00 88.88 138 ALA A CA 1
ATOM 1070 C C . ALA A 1 138 ? 17.344 -8.208 -15.223 1.00 88.88 138 ALA A C 1
ATOM 1072 O O . ALA A 1 138 ? 16.956 -8.084 -14.064 1.00 88.88 138 ALA A O 1
ATOM 1073 N N . ALA A 1 139 ? 18.399 -7.536 -15.697 1.00 89.19 139 ALA A N 1
ATOM 1074 C CA . ALA A 1 139 ? 19.191 -6.620 -14.874 1.00 89.19 139 ALA A CA 1
ATOM 1075 C C . ALA A 1 139 ? 18.353 -5.434 -14.365 1.00 89.19 139 ALA A C 1
ATOM 1077 O O . ALA A 1 139 ? 18.391 -5.105 -13.180 1.00 89.19 139 ALA A O 1
ATOM 1078 N N . ARG A 1 140 ? 17.533 -4.827 -15.236 1.00 87.19 140 ARG A N 1
ATOM 1079 C CA . ARG A 1 140 ? 16.622 -3.742 -14.836 1.00 87.19 140 ARG A CA 1
ATOM 1080 C C . ARG A 1 140 ? 15.563 -4.220 -13.849 1.00 87.19 140 ARG A C 1
ATOM 1082 O O . ARG A 1 140 ? 15.290 -3.529 -12.875 1.00 87.19 140 ARG A O 1
ATOM 1089 N N . LEU A 1 141 ? 14.992 -5.403 -14.067 1.00 90.75 141 LEU A N 1
ATOM 1090 C CA . LEU A 1 141 ? 14.012 -5.980 -13.151 1.00 90.75 141 LEU A CA 1
ATOM 1091 C C . LEU A 1 141 ? 14.623 -6.262 -11.772 1.00 90.75 141 LEU A C 1
ATOM 1093 O O . LEU A 1 141 ? 13.989 -5.974 -10.762 1.00 90.75 141 LEU A O 1
ATOM 1097 N N . GLN A 1 142 ? 15.851 -6.785 -11.722 1.00 89.94 142 GLN A N 1
ATOM 1098 C CA . GLN A 1 142 ? 16.577 -6.989 -10.467 1.00 89.94 142 GLN A CA 1
ATOM 1099 C C . GLN A 1 142 ? 16.836 -5.666 -9.745 1.00 89.94 142 GLN A C 1
ATOM 1101 O O . GLN A 1 142 ? 16.551 -5.578 -8.557 1.00 89.94 142 GLN A O 1
ATOM 1106 N N . ALA A 1 143 ? 17.289 -4.628 -10.453 1.00 88.38 143 ALA A N 1
ATOM 1107 C CA . ALA A 1 143 ? 17.489 -3.303 -9.866 1.00 88.38 143 ALA A CA 1
ATOM 1108 C C . ALA A 1 143 ? 16.182 -2.712 -9.305 1.00 88.38 143 ALA A C 1
ATOM 1110 O O . ALA A 1 143 ? 16.173 -2.169 -8.204 1.00 88.38 143 ALA A O 1
ATOM 1111 N N . ILE A 1 144 ? 15.062 -2.867 -10.023 1.00 90.00 144 ILE A N 1
ATOM 1112 C CA .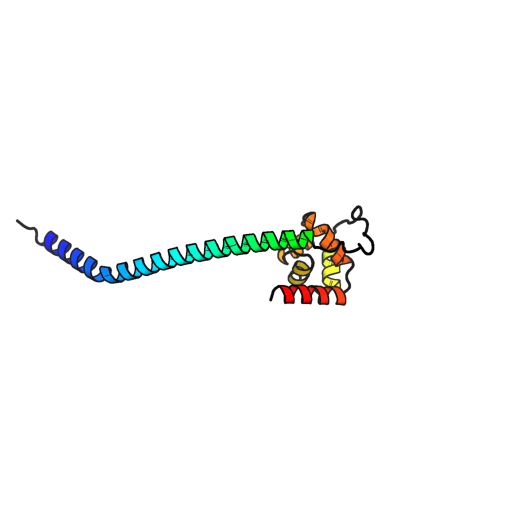 ILE A 1 144 ? 13.741 -2.411 -9.563 1.00 90.00 144 ILE A CA 1
ATOM 1113 C C . ILE A 1 144 ? 13.297 -3.180 -8.313 1.00 90.00 144 ILE A C 1
ATOM 1115 O O . ILE A 1 144 ? 12.811 -2.568 -7.366 1.00 90.00 144 ILE A O 1
ATOM 1119 N N . LYS A 1 145 ? 13.468 -4.507 -8.291 1.00 87.75 145 LYS A N 1
ATOM 1120 C CA . LYS A 1 145 ? 13.111 -5.338 -7.131 1.00 87.75 145 LYS A CA 1
ATOM 1121 C C . LYS A 1 145 ? 13.996 -5.040 -5.920 1.00 87.75 145 LYS A C 1
ATOM 1123 O O . LYS A 1 145 ? 13.478 -4.974 -4.816 1.00 87.75 145 LYS A O 1
ATOM 1128 N N . ALA A 1 146 ? 15.291 -4.812 -6.130 1.00 85.38 146 ALA A N 1
ATOM 1129 C CA . ALA A 1 146 ? 16.232 -4.453 -5.072 1.00 85.38 146 ALA A CA 1
ATOM 1130 C C . ALA A 1 146 ? 15.957 -3.062 -4.482 1.00 85.38 146 ALA A C 1
ATOM 1132 O O . ALA A 1 146 ? 16.133 -2.873 -3.291 1.00 85.38 146 ALA A O 1
ATOM 1133 N N . ALA A 1 147 ? 15.494 -2.104 -5.290 1.00 79.94 147 ALA A N 1
ATOM 1134 C CA . ALA A 1 147 ? 15.102 -0.777 -4.808 1.00 79.94 147 ALA A CA 1
ATOM 1135 C C . ALA A 1 147 ? 13.740 -0.754 -4.085 1.00 79.94 147 ALA A C 1
ATOM 1137 O O . ALA A 1 147 ? 13.388 0.254 -3.475 1.00 79.94 147 ALA A O 1
ATOM 1138 N N . ALA A 1 148 ? 12.947 -1.821 -4.214 1.00 71.88 148 ALA A N 1
ATOM 1139 C CA . ALA A 1 148 ? 11.649 -1.970 -3.559 1.00 71.88 148 ALA A CA 1
ATOM 1140 C C . ALA A 1 148 ? 11.709 -2.821 -2.274 1.00 71.88 148 ALA A C 1
ATOM 1142 O O . ALA A 1 148 ? 10.709 -2.864 -1.555 1.00 71.88 148 ALA A O 1
ATOM 1143 N N . ALA A 1 149 ? 12.835 -3.501 -2.030 1.00 52.94 149 ALA A N 1
ATOM 1144 C CA . ALA A 1 149 ? 13.148 -4.236 -0.804 1.00 52.94 149 ALA A CA 1
ATOM 1145 C C . ALA A 1 149 ? 13.838 -3.311 0.208 1.00 52.94 149 ALA A C 1
ATOM 1147 O O . ALA A 1 149 ? 13.562 -3.481 1.414 1.00 52.94 149 ALA A O 1
#

InterPro domains:
  IPR010982 Lambda repressor-like, DNA-binding domain superfamily [G3DSA:1.10.260.40] (80-136)

Secondary structure (DSSP, 8-state):
---HHHHHHHHHHHHHHHHHH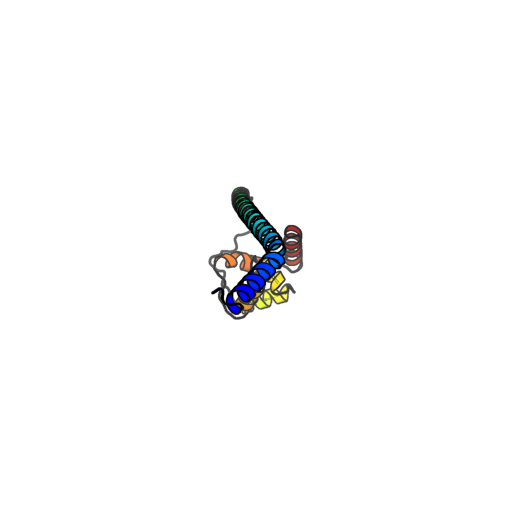HHHHHHHHHHHHHHHHHHHHHHHHHHHHHHHHHHHHHHHHH------SS---GGG----HHHHHHHHHHHT--HHHHHHHTTS-HHHHHHHHTTPPPPGGGHHHHHHHHH--HHHHHHHHHHHHHHH-

pLDDT: mean 86.05, std 15.18, range [38.03, 97.94]

Nearest PDB structures (foldseek):
  1pra-assembly1_A  TM=7.393E-01  e=2.432E-02  Phage 434
  4pu4-assembly1_C  TM=8.476E-01  e=3.536E-01  Shewanella oneidensis MR-1
  4pu7-assembly1_B  TM=8.269E-01  e=5.014E-01  Shewanella oneidensis MR-1
  4pu4-assembly1_D  TM=8.323E-01  e=4.730E-01  Shewanella oneidensis MR-1
  4pu8-assembly1_A  TM=8.271E-01  e=5.970E-01  Shewanella oneidensis MR-1

Organism: NCBI:txid76731

Sequence (149 aa):
MANLATALKSEIARIARKELRDEFASLRKTVTGHRTDIAKLKRELTAANQELRRLRREVARNAPAVEAAGEPDASKFRYSAERLAASRAKLGLSAEDYGLLVGSSGLSVYKWERGVKPRQRFMPALAAAFKMGKREAAARLQAIKAAAA

Mean predicted aligned error: 15.42 Å